Protein AF-A0A1D9MI77-F1 (afdb_monomer_lite)

Radius of gyration: 27.07 Å; chains: 1; bounding box: 66×21×61 Å

Sequence (82 aa):
MGRGRQRAKEKKVARKLKYYTPETDYEALQRELSGGKSSSQSEEDKYAELAKLYNAAYDDEEPLDDDDDDDYSMSTWSSGRR

InterPro domains:
  IPR021426 Protein of unknown function DUF3073 [PF11273] (2-73)

Secondary structure (DSSP, 8-state):
--HHHHHHHHHHHHHHHHT--PPP-HHHHHHHHHHGGGTHHHHHHHHHHHHHHHHHHHTT---------------SSS----

Organism: NCBI:txid1912795

Structure (mmCIF, N/CA/C/O backbone):
data_AF-A0A1D9MI77-F1
#
_entry.id   AF-A0A1D9MI77-F1
#
loop_
_atom_site.group_PDB
_atom_site.id
_atom_site.type_symbol
_atom_site.label_atom_id
_atom_site.label_alt_id
_atom_site.label_comp_id
_atom_site.label_asym_id
_atom_site.label_entity_id
_atom_site.label_seq_id
_atom_site.pdbx_PDB_ins_code
_atom_site.Cartn_x
_atom_site.Cartn_y
_atom_site.Cartn_z
_atom_site.occupancy
_atom_site.B_iso_or_equiv
_atom_site.auth_seq_id
_atom_site.auth_comp_id
_atom_site.auth_asym_id
_atom_site.auth_atom_id
_atom_site.pdbx_PDB_model_num
ATOM 1 N N . MET A 1 1 ? 22.676 6.023 -30.067 1.00 58.06 1 MET A N 1
ATOM 2 C CA . MET A 1 1 ? 22.892 5.306 -28.784 1.00 58.06 1 MET A CA 1
ATOM 3 C C . MET A 1 1 ? 22.099 6.034 -27.693 1.00 58.06 1 MET A C 1
ATOM 5 O O . MET A 1 1 ? 22.361 7.197 -27.493 1.00 58.06 1 MET A O 1
ATOM 9 N N . GLY A 1 2 ? 21.083 5.531 -26.996 1.00 70.12 2 GLY A N 1
ATOM 10 C CA . GLY A 1 2 ? 20.598 4.169 -26.833 1.00 70.12 2 GLY A CA 1
ATOM 11 C C . GLY A 1 2 ? 19.222 4.158 -26.153 1.00 70.12 2 GLY A C 1
ATOM 12 O O . GLY A 1 2 ? 19.123 3.884 -24.960 1.00 70.12 2 GLY A O 1
ATOM 13 N N . ARG A 1 3 ? 18.155 4.360 -26.939 1.00 82.56 3 ARG A N 1
ATOM 14 C CA . ARG A 1 3 ? 16.757 4.149 -26.507 1.00 82.56 3 ARG A CA 1
ATOM 15 C C . ARG A 1 3 ? 16.509 2.720 -25.999 1.00 82.56 3 ARG A C 1
ATOM 17 O O . ARG A 1 3 ? 15.731 2.513 -25.076 1.00 82.56 3 ARG A O 1
ATOM 24 N N . GLY A 1 4 ? 17.236 1.730 -26.530 1.00 88.88 4 GLY A N 1
ATOM 25 C CA . GLY A 1 4 ? 17.163 0.338 -26.065 1.00 88.88 4 GLY A CA 1
ATOM 26 C C . GLY A 1 4 ? 17.580 0.151 -24.600 1.00 88.88 4 GLY A C 1
ATOM 27 O O . GLY A 1 4 ? 17.002 -0.673 -23.898 1.00 88.88 4 GLY A O 1
ATOM 28 N N . ARG A 1 5 ? 18.523 0.963 -24.098 1.00 89.12 5 ARG A N 1
ATOM 29 C CA . ARG A 1 5 ? 18.941 0.916 -22.686 1.00 89.12 5 ARG A CA 1
ATOM 30 C C . ARG A 1 5 ? 17.872 1.511 -21.770 1.00 89.12 5 ARG A C 1
ATOM 32 O O . ARG A 1 5 ? 17.651 0.972 -20.691 1.00 89.12 5 ARG A O 1
ATOM 39 N N . GLN A 1 6 ? 17.203 2.581 -22.206 1.00 93.31 6 GLN A N 1
ATOM 40 C CA . GLN A 1 6 ? 16.079 3.182 -21.479 1.00 93.31 6 GLN A CA 1
ATOM 41 C C . GLN A 1 6 ? 14.905 2.203 -21.390 1.00 93.31 6 GLN A C 1
ATOM 43 O O . GLN A 1 6 ? 14.507 1.859 -20.283 1.00 93.31 6 GLN A O 1
ATOM 48 N N . ARG A 1 7 ? 14.483 1.611 -22.516 1.00 90.25 7 ARG A N 1
ATOM 49 C CA . ARG A 1 7 ? 13.424 0.583 -22.532 1.00 90.25 7 ARG A CA 1
ATOM 50 C C . ARG A 1 7 ? 13.755 -0.633 -21.666 1.00 90.25 7 ARG A C 1
ATOM 52 O O . ARG A 1 7 ? 12.888 -1.173 -20.984 1.00 90.25 7 ARG A O 1
ATOM 59 N N . ALA A 1 8 ? 15.016 -1.067 -21.657 1.00 94.62 8 ALA A N 1
ATOM 60 C CA . ALA A 1 8 ? 15.450 -2.155 -20.786 1.00 94.62 8 ALA A CA 1
ATOM 61 C C . ALA A 1 8 ? 15.368 -1.777 -19.295 1.00 94.62 8 ALA A C 1
ATOM 63 O O . ALA A 1 8 ? 14.967 -2.606 -18.476 1.00 94.62 8 ALA A O 1
ATOM 64 N N . LYS A 1 9 ? 15.724 -0.536 -18.932 1.00 95.19 9 LYS A N 1
ATOM 65 C CA . LYS A 1 9 ? 15.575 -0.019 -17.563 1.00 95.19 9 LYS A CA 1
ATOM 66 C C . LYS A 1 9 ? 14.101 0.096 -17.168 1.00 95.19 9 LYS A C 1
ATOM 68 O O . LYS A 1 9 ? 13.738 -0.414 -16.115 1.00 95.19 9 LYS A O 1
ATOM 73 N N . GLU A 1 10 ? 13.259 0.662 -18.027 1.00 95.38 10 GLU A N 1
ATOM 74 C CA . GLU A 1 10 ? 11.809 0.777 -17.816 1.00 95.38 10 GLU A CA 1
ATOM 75 C C . GLU A 1 10 ? 11.165 -0.593 -17.604 1.00 95.38 10 GLU A C 1
ATOM 77 O O . GLU A 1 10 ? 10.462 -0.787 -16.621 1.00 95.38 10 GLU A O 1
ATOM 82 N N . LYS A 1 11 ? 11.484 -1.592 -18.439 1.00 95.62 11 LYS A N 1
ATOM 83 C CA . LYS A 1 11 ? 10.967 -2.960 -18.273 1.00 95.62 11 LYS A CA 1
ATOM 84 C C . LYS A 1 11 ? 11.392 -3.586 -16.941 1.00 95.62 11 LYS A C 1
ATOM 86 O O . LYS A 1 11 ? 10.603 -4.292 -16.316 1.00 95.62 11 LYS A O 1
ATOM 91 N N . LYS A 1 12 ? 12.626 -3.331 -16.483 1.00 95.75 12 LYS A N 1
ATOM 92 C CA . LYS A 1 12 ? 13.089 -3.778 -15.158 1.00 95.75 12 LYS A CA 1
ATOM 93 C C . LYS A 1 12 ? 12.319 -3.087 -14.031 1.00 95.75 12 LYS A C 1
ATOM 95 O O . LYS A 1 12 ? 11.922 -3.772 -13.095 1.00 95.75 12 LYS A O 1
ATOM 100 N N . VAL A 1 13 ? 12.105 -1.774 -14.123 1.00 95.94 13 VAL A N 1
ATOM 101 C CA . VAL A 1 13 ? 11.336 -0.999 -13.134 1.00 95.94 13 VAL A CA 1
ATOM 102 C C . VAL A 1 13 ? 9.880 -1.456 -13.108 1.00 95.94 13 VAL A C 1
ATOM 104 O O . VAL A 1 13 ? 9.381 -1.792 -12.045 1.00 95.94 13 VAL A O 1
ATOM 107 N N . ALA A 1 14 ? 9.235 -1.586 -14.265 1.00 96.31 14 ALA A N 1
ATOM 108 C CA . ALA A 1 14 ? 7.863 -2.067 -14.378 1.00 96.31 14 ALA A CA 1
ATOM 109 C C . ALA A 1 14 ? 7.696 -3.470 -13.785 1.00 96.31 14 ALA A C 1
ATOM 111 O O . ALA A 1 14 ? 6.727 -3.732 -13.084 1.00 96.31 14 ALA A O 1
ATOM 112 N N . ARG A 1 15 ? 8.662 -4.373 -14.009 1.00 97.19 15 ARG A N 1
ATOM 113 C CA . ARG A 1 15 ? 8.636 -5.707 -13.399 1.00 97.19 15 ARG A CA 1
ATOM 114 C C . ARG A 1 15 ? 8.785 -5.642 -11.881 1.00 97.19 15 ARG A C 1
ATOM 116 O O . ARG A 1 15 ? 8.092 -6.378 -11.193 1.00 97.19 15 ARG A O 1
ATOM 123 N N . LYS A 1 16 ? 9.678 -4.784 -11.376 1.00 94.75 16 LYS A N 1
ATOM 124 C CA . LYS A 1 16 ? 9.799 -4.544 -9.935 1.00 94.75 16 LYS A CA 1
ATOM 125 C C . LYS A 1 16 ? 8.473 -4.044 -9.381 1.00 94.75 16 LYS A C 1
ATOM 127 O O . LYS A 1 16 ? 7.990 -4.668 -8.466 1.00 94.75 16 LYS A O 1
ATOM 132 N N . LEU A 1 17 ? 7.861 -3.028 -9.987 1.00 95.31 17 LEU A N 1
ATOM 133 C CA . LEU A 1 17 ? 6.575 -2.475 -9.553 1.00 95.31 17 LEU A CA 1
ATOM 134 C C . LEU A 1 17 ? 5.436 -3.501 -9.605 1.00 95.31 17 LEU A C 1
ATOM 136 O O . LEU A 1 17 ? 4.673 -3.600 -8.656 1.00 95.31 17 LEU A O 1
ATOM 140 N N . LYS A 1 18 ? 5.340 -4.296 -10.679 1.00 96.50 18 LYS A N 1
ATOM 141 C CA . LYS A 1 18 ? 4.282 -5.308 -10.834 1.00 96.50 18 LYS A CA 1
ATOM 142 C C . LYS A 1 18 ? 4.333 -6.382 -9.746 1.00 96.50 18 LYS A C 1
ATOM 144 O O . LYS A 1 18 ? 3.292 -6.873 -9.333 1.00 96.50 18 LYS A O 1
ATOM 149 N N . TYR A 1 19 ? 5.536 -6.779 -9.345 1.00 96.19 19 TYR A N 1
ATOM 150 C CA . TYR A 1 19 ? 5.751 -7.833 -8.354 1.00 96.19 19 TYR A CA 1
ATOM 151 C C . TYR A 1 19 ? 6.298 -7.276 -7.035 1.00 96.19 19 TYR A C 1
ATOM 153 O O . TYR A 1 19 ? 6.899 -8.017 -6.264 1.00 96.19 19 TYR A O 1
ATOM 161 N N . TYR A 1 20 ? 6.142 -5.971 -6.796 1.00 95.19 20 TYR A N 1
ATOM 162 C CA . TYR A 1 20 ? 6.532 -5.351 -5.541 1.00 95.19 20 TYR A CA 1
ATOM 163 C C . TYR A 1 20 ? 5.400 -5.561 -4.551 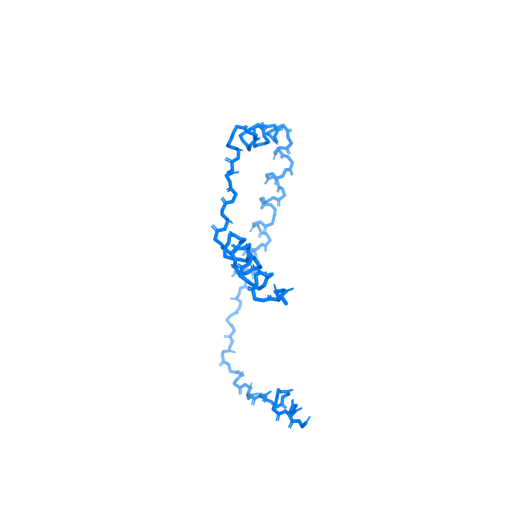1.00 95.19 20 TYR A C 1
ATOM 165 O O . TYR A 1 20 ? 4.333 -4.964 -4.672 1.00 95.19 20 TYR A O 1
ATOM 173 N N . THR A 1 21 ? 5.648 -6.422 -3.579 1.00 93.31 21 THR A N 1
ATOM 174 C CA . THR A 1 21 ? 4.832 -6.547 -2.379 1.00 93.31 21 THR A CA 1
ATOM 175 C C . THR A 1 21 ? 5.524 -5.740 -1.284 1.00 93.31 21 THR A C 1
ATOM 177 O O . THR A 1 21 ? 6.611 -6.147 -0.863 1.00 93.31 21 THR A O 1
ATOM 180 N N . PRO A 1 22 ? 4.978 -4.583 -0.868 1.00 91.19 22 PRO A N 1
ATOM 181 C CA . PRO A 1 22 ? 5.545 -3.845 0.251 1.00 91.19 22 PRO A CA 1
ATOM 182 C C . PRO A 1 22 ? 5.524 -4.721 1.505 1.00 91.19 22 PRO A C 1
ATOM 184 O O . PRO A 1 22 ? 4.571 -5.466 1.735 1.00 91.19 22 PRO A O 1
ATOM 187 N N . GLU A 1 23 ? 6.583 -4.637 2.304 1.00 89.38 23 GLU A N 1
ATOM 188 C CA . GLU A 1 23 ? 6.598 -5.245 3.631 1.00 89.38 23 GLU A CA 1
ATOM 189 C C . GLU A 1 23 ? 5.658 -4.447 4.537 1.00 89.38 23 GLU A C 1
ATOM 191 O O . GLU A 1 23 ? 5.691 -3.215 4.562 1.00 89.38 23 GLU A O 1
ATOM 196 N N . THR A 1 24 ? 4.779 -5.150 5.240 1.00 90.38 24 THR A N 1
ATOM 197 C CA . THR A 1 24 ? 3.842 -4.544 6.183 1.00 90.38 24 THR A CA 1
ATOM 198 C C . THR A 1 24 ? 4.488 -4.467 7.560 1.00 90.38 24 THR A C 1
ATOM 200 O O . THR A 1 24 ? 4.894 -5.496 8.100 1.00 90.38 24 THR A O 1
ATOM 203 N N . ASP A 1 25 ? 4.553 -3.270 8.145 1.00 91.62 25 ASP A N 1
ATOM 204 C CA . ASP A 1 25 ? 4.982 -3.088 9.534 1.00 91.62 25 ASP A CA 1
ATOM 205 C C . ASP A 1 25 ? 3.864 -3.542 10.489 1.00 91.62 25 ASP A C 1
ATOM 207 O O . ASP A 1 25 ? 2.870 -2.843 10.713 1.00 91.62 25 ASP A O 1
ATOM 211 N N . TYR A 1 26 ? 4.019 -4.751 11.029 1.00 91.69 26 TYR A N 1
ATOM 212 C CA . TYR A 1 26 ? 3.046 -5.354 11.937 1.00 91.69 26 TYR A CA 1
ATOM 213 C C . TYR A 1 26 ? 2.994 -4.662 13.308 1.00 91.69 26 TYR A C 1
ATOM 215 O O . TYR A 1 26 ? 1.936 -4.660 13.940 1.00 91.69 26 TYR A O 1
ATOM 223 N N . GLU A 1 27 ? 4.090 -4.048 13.766 1.00 91.06 27 GLU A N 1
ATOM 224 C CA . GLU A 1 27 ? 4.130 -3.359 15.061 1.00 91.06 27 GLU A CA 1
ATOM 225 C C . GLU A 1 27 ? 3.326 -2.057 15.009 1.00 91.06 27 GLU A C 1
ATOM 227 O O . GLU A 1 27 ? 2.545 -1.756 15.919 1.00 91.06 27 GLU A O 1
ATOM 232 N N . ALA A 1 28 ? 3.467 -1.303 13.913 1.00 88.06 28 ALA A N 1
ATOM 233 C CA . ALA A 1 28 ? 2.655 -0.119 13.658 1.00 88.06 28 ALA A CA 1
ATOM 234 C C . ALA A 1 28 ? 1.158 -0.467 13.578 1.00 88.06 28 ALA A C 1
ATOM 236 O O . ALA A 1 28 ? 0.351 0.170 14.261 1.00 88.06 28 ALA A O 1
ATOM 237 N N . LEU A 1 29 ? 0.803 -1.523 12.836 1.00 89.56 29 LEU A N 1
ATOM 238 C CA . LEU A 1 29 ? -0.581 -1.993 12.704 1.00 89.56 29 LEU A CA 1
ATOM 239 C C . LEU A 1 29 ? -1.185 -2.392 14.056 1.00 89.56 29 LEU A C 1
ATOM 241 O O . LEU A 1 29 ? -2.315 -2.023 14.377 1.00 89.56 29 LEU A O 1
ATOM 245 N N . GLN A 1 30 ? -0.434 -3.128 14.877 1.00 89.25 30 GLN A N 1
ATOM 246 C CA . GLN A 1 30 ? -0.895 -3.535 16.202 1.00 89.25 30 GLN A CA 1
ATOM 247 C C . GLN A 1 30 ? -1.150 -2.323 17.109 1.00 89.25 30 GLN A C 1
ATOM 249 O O . GLN A 1 30 ? -2.127 -2.309 17.866 1.00 89.25 30 GLN A O 1
ATOM 254 N N . ARG A 1 31 ? -0.298 -1.294 17.049 1.00 88.88 31 ARG A N 1
ATOM 255 C CA . ARG A 1 31 ? -0.483 -0.052 17.812 1.00 88.88 31 ARG A CA 1
ATOM 256 C C . ARG A 1 31 ? -1.759 0.686 17.401 1.00 88.88 31 ARG A C 1
ATOM 258 O O . ARG A 1 31 ? -2.492 1.142 18.271 1.00 88.88 31 ARG A O 1
ATOM 265 N N . GLU A 1 32 ? -2.055 0.756 16.108 1.00 87.88 32 GLU A N 1
ATOM 266 C CA . GLU A 1 32 ? -3.301 1.348 15.602 1.00 87.88 32 GLU A CA 1
ATOM 267 C C . GLU A 1 32 ? -4.535 0.548 16.050 1.00 87.88 32 GLU A C 1
ATOM 269 O O . GLU A 1 32 ? -5.473 1.120 16.608 1.00 87.88 32 GLU A O 1
ATOM 274 N N . LEU A 1 33 ? -4.502 -0.786 15.924 1.00 85.38 33 LEU A N 1
ATOM 275 C CA . LEU A 1 33 ? -5.598 -1.663 16.362 1.00 85.38 33 LEU A CA 1
ATOM 276 C C . LEU A 1 33 ? -5.845 -1.605 17.876 1.00 85.38 33 LEU A C 1
ATOM 278 O O . LEU A 1 33 ? -6.976 -1.719 18.347 1.00 85.38 33 LEU A O 1
ATOM 282 N N . SER A 1 34 ? -4.776 -1.491 18.663 1.00 79.81 34 SER A N 1
ATOM 283 C CA . SER A 1 34 ? -4.866 -1.420 20.124 1.00 79.81 34 SER A CA 1
ATOM 284 C C . SER A 1 34 ? -5.297 -0.042 20.623 1.00 79.81 34 SER A C 1
ATOM 286 O O . SER A 1 34 ? -6.022 0.024 21.615 1.00 79.81 34 SER A O 1
ATOM 288 N N . GLY A 1 35 ? -4.923 1.032 19.922 1.00 69.50 35 GLY A N 1
ATOM 289 C CA . GLY A 1 35 ? -5.306 2.408 20.242 1.00 69.50 35 GLY A CA 1
ATOM 290 C C . GLY A 1 35 ? -6.773 2.747 19.953 1.00 69.50 35 GLY A C 1
ATOM 291 O O . GLY A 1 35 ? -7.310 3.652 20.582 1.00 69.50 35 GLY A O 1
ATOM 292 N N . GLY A 1 36 ? -7.447 2.004 19.067 1.00 61.53 36 GLY A N 1
ATOM 293 C CA . GLY A 1 36 ? -8.871 2.199 18.743 1.00 61.53 36 GLY A CA 1
ATOM 294 C C . GLY A 1 36 ? -9.871 1.635 19.764 1.00 61.53 36 GLY A C 1
ATOM 295 O O . GLY A 1 36 ? -11.066 1.898 19.659 1.00 61.53 36 GLY A O 1
ATOM 296 N N . LYS A 1 37 ? -9.414 0.878 20.773 1.00 58.72 37 LYS A N 1
ATOM 297 C CA . LYS A 1 37 ? -10.300 0.182 21.731 1.00 58.72 37 LYS A CA 1
ATOM 298 C C . LYS A 1 37 ? -11.031 1.115 22.696 1.00 58.72 37 LYS A C 1
ATOM 300 O O . LYS A 1 37 ? -12.068 0.744 23.232 1.00 58.72 37 LYS A O 1
ATOM 305 N N . SER A 1 38 ? -10.520 2.326 22.915 1.00 58.91 38 SER A N 1
ATOM 306 C CA . SER A 1 38 ? -11.190 3.342 23.737 1.00 58.91 38 SER A CA 1
ATOM 307 C C . SER A 1 38 ? -12.341 4.048 23.009 1.00 58.91 38 SER A C 1
ATOM 309 O O . SER A 1 38 ? -13.194 4.627 23.675 1.00 58.91 38 SER A O 1
ATOM 311 N N . SER A 1 39 ? -12.410 3.973 21.672 1.00 57.97 39 SER A N 1
ATOM 312 C CA . SER A 1 39 ? -13.539 4.470 20.868 1.00 57.97 39 SER A CA 1
ATOM 313 C C . SER A 1 39 ? -14.496 3.367 20.400 1.00 57.97 39 SER A C 1
ATOM 315 O O . SER A 1 39 ? -15.522 3.676 19.806 1.00 57.97 39 SER A O 1
ATOM 317 N N . SER A 1 40 ? -14.197 2.087 20.656 1.00 57.06 40 SER A N 1
ATOM 318 C CA . SER A 1 40 ? -14.997 0.955 20.161 1.00 57.06 40 SER A CA 1
ATOM 319 C C . SER A 1 40 ? -16.404 0.870 20.748 1.00 57.06 40 SER A C 1
ATOM 321 O O . SER A 1 40 ? -17.290 0.359 20.074 1.00 57.06 40 SER A O 1
ATOM 323 N N . GLN A 1 41 ? -16.637 1.405 21.950 1.00 60.09 41 GLN A N 1
ATOM 324 C CA . GLN A 1 41 ? -17.941 1.287 22.605 1.00 60.09 41 GLN A CA 1
ATOM 325 C C . GLN A 1 41 ? -19.067 1.977 21.811 1.00 60.09 41 GLN A C 1
ATOM 327 O O . GLN A 1 41 ? -20.192 1.509 21.849 1.00 60.09 41 GLN A O 1
ATOM 332 N N . SER A 1 42 ? -18.774 3.041 21.049 1.00 62.09 42 SER A N 1
ATOM 333 C CA . SER A 1 42 ? -19.779 3.717 20.209 1.00 62.09 42 SER A CA 1
ATOM 334 C C . SER A 1 42 ? -19.906 3.145 18.794 1.00 62.09 42 SER A C 1
ATOM 336 O O . SER A 1 42 ? -20.901 3.402 18.121 1.00 62.09 42 SER A O 1
ATOM 338 N N . GLU A 1 43 ? -18.907 2.402 18.315 1.00 63.88 43 GLU A N 1
ATOM 339 C CA . GLU A 1 43 ? -18.923 1.778 16.987 1.00 63.88 43 GLU A CA 1
ATOM 340 C C . GLU A 1 43 ? -19.618 0.412 17.022 1.00 63.88 43 GLU A C 1
ATOM 342 O O . GLU A 1 43 ? -20.338 0.062 16.090 1.00 63.88 43 GLU A O 1
ATOM 347 N N . GLU A 1 44 ? -19.460 -0.334 18.116 1.00 67.62 44 GLU A N 1
ATOM 348 C CA . GLU A 1 44 ? -20.114 -1.630 18.324 1.00 67.62 44 GLU A CA 1
ATOM 349 C C . GLU A 1 44 ? -21.648 -1.486 18.338 1.00 67.62 44 GLU A C 1
ATO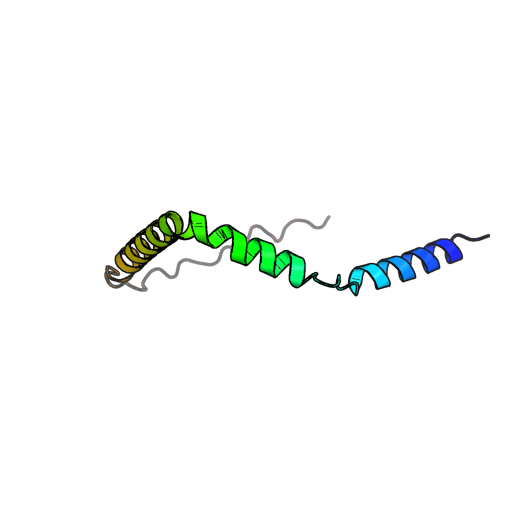M 351 O O . GLU A 1 44 ? -22.351 -2.266 17.693 1.00 67.62 44 GLU A O 1
ATOM 356 N N . ASP A 1 45 ? -22.157 -0.407 18.942 1.00 76.06 45 ASP A N 1
ATOM 357 C CA . ASP A 1 45 ? -23.580 -0.051 18.930 1.00 76.06 45 ASP A CA 1
ATOM 358 C C . ASP A 1 45 ? -24.103 0.249 17.510 1.00 76.06 45 ASP A C 1
ATOM 360 O O . ASP A 1 45 ? -25.172 -0.231 17.126 1.00 76.06 45 ASP A O 1
ATOM 364 N N . LYS A 1 46 ? -23.334 0.979 16.685 1.00 79.62 46 LYS A N 1
ATOM 365 C CA . LYS A 1 46 ? -23.707 1.291 15.288 1.00 79.62 46 LYS A CA 1
ATOM 366 C C . LYS A 1 46 ? -23.740 0.044 14.411 1.00 79.62 46 LYS A C 1
ATOM 368 O O . LYS A 1 46 ? -24.631 -0.110 13.578 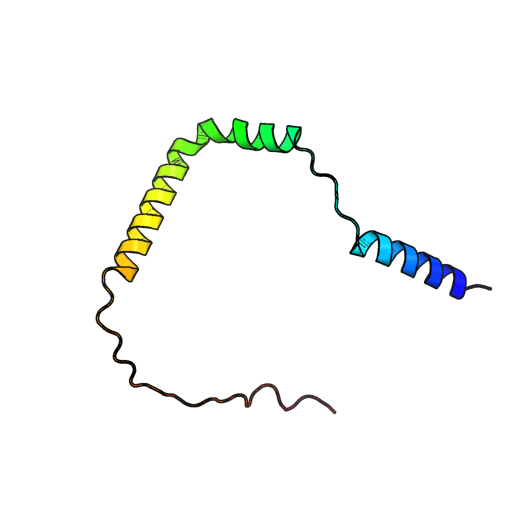1.00 79.62 46 LYS A O 1
ATOM 373 N N . TYR A 1 47 ? -22.770 -0.853 14.590 1.00 82.56 47 TYR A N 1
ATOM 374 C CA . TYR A 1 47 ? -22.737 -2.128 13.877 1.00 82.56 47 TYR A CA 1
ATOM 375 C C . TYR A 1 47 ? -23.904 -3.032 14.284 1.00 82.56 47 TYR A C 1
ATOM 377 O O . TYR A 1 47 ? -24.507 -3.673 13.423 1.00 82.56 47 TYR A O 1
ATOM 385 N N . ALA A 1 48 ? -24.264 -3.053 15.570 1.00 86.81 48 ALA A N 1
ATOM 386 C CA . ALA A 1 48 ? -25.425 -3.793 16.052 1.00 86.81 48 ALA A CA 1
ATOM 387 C C . ALA A 1 48 ? -26.746 -3.246 15.479 1.00 86.81 48 ALA A C 1
ATOM 389 O O . ALA A 1 48 ? -27.645 -4.023 15.153 1.00 86.81 48 ALA A O 1
ATOM 390 N N . GLU A 1 49 ? -26.872 -1.926 15.328 1.00 83.75 49 GLU A N 1
ATOM 391 C CA . GLU A 1 49 ? -28.033 -1.286 14.701 1.00 83.75 49 GLU A CA 1
ATOM 392 C C . GLU A 1 49 ? -28.128 -1.597 13.196 1.00 83.75 49 GLU A C 1
ATOM 394 O O . GLU A 1 49 ? -29.189 -2.003 12.719 1.00 83.75 49 GLU A O 1
ATOM 399 N N . LEU A 1 50 ? -27.013 -1.515 12.461 1.00 86.19 50 LEU A N 1
ATOM 400 C CA . LEU A 1 50 ? -26.945 -1.896 11.044 1.00 86.19 50 LEU A CA 1
ATOM 401 C C . LEU A 1 50 ? -27.302 -3.368 10.813 1.00 86.19 50 LEU A C 1
ATOM 403 O O . LEU A 1 50 ? -28.043 -3.682 9.883 1.00 86.19 50 LEU A O 1
ATOM 407 N N . ALA A 1 51 ? -26.811 -4.267 11.669 1.00 88.00 51 ALA A N 1
ATOM 408 C CA . ALA A 1 51 ? -27.127 -5.690 11.585 1.00 88.00 51 ALA A CA 1
ATOM 409 C C . ALA A 1 51 ? -28.625 -5.955 11.794 1.00 88.00 51 ALA A C 1
ATOM 411 O O . ALA A 1 51 ? -29.210 -6.770 11.085 1.00 8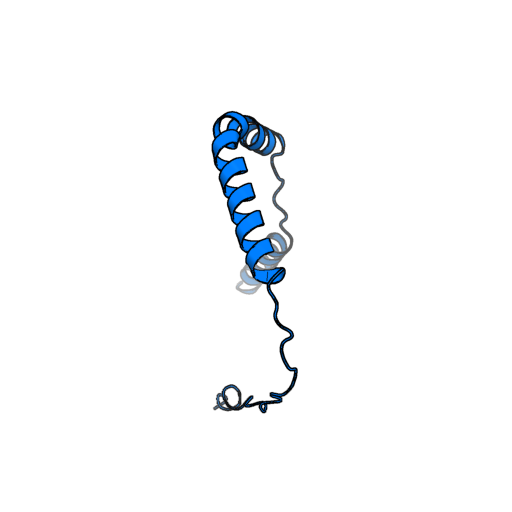8.00 51 ALA A O 1
ATOM 412 N N . LYS A 1 52 ? -29.268 -5.238 12.727 1.00 86.88 52 LYS A N 1
ATOM 413 C CA . LYS A 1 52 ? -30.724 -5.317 12.918 1.00 86.88 52 LYS A CA 1
ATOM 414 C C . LYS A 1 52 ? -31.488 -4.833 11.690 1.00 86.88 52 LYS A C 1
ATOM 416 O O . LYS A 1 52 ? -32.435 -5.498 11.293 1.00 86.88 52 LYS A O 1
ATOM 421 N N . LEU A 1 53 ? -31.079 -3.711 11.095 1.00 84.31 53 LEU A N 1
ATOM 422 C CA . LEU A 1 53 ? -31.729 -3.162 9.903 1.00 84.31 53 LEU A CA 1
ATOM 423 C C . LEU A 1 53 ? -31.608 -4.108 8.703 1.00 84.31 53 LEU A C 1
ATOM 425 O O . LEU A 1 53 ? -32.578 -4.307 7.981 1.00 84.31 53 LEU A O 1
ATOM 429 N N . TYR A 1 54 ? -30.433 -4.714 8.517 1.00 83.25 54 TYR A N 1
ATOM 430 C CA . TYR A 1 54 ? -30.210 -5.700 7.465 1.00 83.25 54 TYR A CA 1
ATOM 431 C C . TYR A 1 54 ? -31.067 -6.946 7.696 1.00 83.25 54 TYR A C 1
ATOM 433 O O . TYR A 1 54 ? -31.811 -7.337 6.812 1.00 83.25 54 TYR A O 1
ATOM 441 N N . ASN A 1 55 ? -31.056 -7.521 8.900 1.00 83.44 55 ASN A N 1
ATOM 442 C CA . ASN A 1 55 ? -31.885 -8.691 9.192 1.00 83.44 55 ASN A CA 1
ATOM 443 C C . ASN A 1 55 ? -33.380 -8.398 9.003 1.00 83.44 55 ASN A C 1
ATOM 445 O O . ASN A 1 55 ? -34.070 -9.202 8.398 1.00 83.44 55 ASN A O 1
ATOM 449 N N . ALA A 1 56 ? -33.866 -7.233 9.438 1.00 80.19 56 ALA A N 1
ATOM 450 C CA . ALA A 1 56 ? -35.260 -6.840 9.236 1.00 80.19 56 ALA A CA 1
ATOM 451 C C . ALA A 1 56 ? -35.635 -6.668 7.752 1.00 80.19 56 ALA A C 1
ATOM 453 O O . ALA A 1 56 ? -36.786 -6.874 7.399 1.00 80.19 56 ALA A O 1
ATOM 454 N N . ALA A 1 57 ? -34.683 -6.301 6.889 1.00 74.38 57 ALA A N 1
ATOM 455 C CA . ALA A 1 57 ? -34.927 -6.150 5.456 1.00 74.38 57 ALA A CA 1
ATOM 456 C C . ALA A 1 57 ? -34.999 -7.489 4.698 1.00 74.38 57 ALA A C 1
ATOM 458 O O . ALA A 1 57 ? -35.594 -7.520 3.630 1.00 74.38 57 ALA A O 1
ATOM 459 N N . TYR A 1 58 ? -34.397 -8.563 5.227 1.00 64.62 58 TYR A N 1
ATOM 460 C CA . TYR A 1 58 ? -34.373 -9.893 4.593 1.00 64.62 58 TYR A CA 1
ATOM 461 C C . TYR A 1 58 ? -35.287 -10.922 5.283 1.00 64.62 58 TYR A C 1
ATOM 463 O O . TYR A 1 58 ? -35.612 -11.940 4.684 1.00 64.62 58 TYR A O 1
ATOM 471 N N . ASP A 1 59 ? -35.685 -10.694 6.539 1.00 64.25 59 ASP A N 1
ATOM 472 C CA . ASP A 1 59 ? -36.639 -11.552 7.268 1.00 64.25 59 ASP A CA 1
ATOM 473 C C . ASP A 1 59 ? -38.105 -11.257 6.873 1.00 64.25 59 ASP A C 1
ATOM 475 O O . ASP A 1 59 ? -38.994 -12.037 7.195 1.00 64.25 59 ASP A O 1
ATOM 479 N N . ASP A 1 60 ? -38.347 -10.155 6.146 1.00 63.47 60 ASP A N 1
ATOM 480 C CA . ASP A 1 60 ? -39.665 -9.703 5.657 1.00 63.47 60 ASP A CA 1
ATOM 481 C C . ASP A 1 60 ? -39.822 -9.893 4.126 1.00 63.47 60 ASP A C 1
ATOM 483 O O . ASP A 1 60 ? -40.567 -9.171 3.464 1.00 63.47 60 ASP A O 1
ATOM 487 N N . GLU A 1 61 ? -39.090 -10.848 3.536 1.00 59.91 61 GLU A N 1
ATOM 488 C CA . GLU A 1 61 ? -39.253 -11.244 2.128 1.00 59.91 61 GLU A CA 1
ATOM 489 C C . GLU A 1 61 ? -40.589 -12.000 1.957 1.00 59.91 61 GLU A C 1
ATOM 491 O O . GLU A 1 61 ? -40.675 -13.222 2.115 1.00 59.91 61 GLU A O 1
ATOM 496 N N . GLU A 1 62 ? -41.652 -11.258 1.628 1.00 61.78 62 GLU A N 1
ATOM 497 C CA . GLU A 1 62 ? -42.776 -11.780 0.840 1.00 61.78 62 GLU A CA 1
ATOM 498 C C . GLU A 1 62 ? -42.202 -12.500 -0.395 1.00 61.78 62 GLU A C 1
ATOM 500 O O . GLU A 1 62 ? -41.286 -11.966 -1.026 1.00 61.78 62 GLU A O 1
ATOM 505 N N . PRO A 1 63 ? -42.694 -13.702 -0.750 1.00 58.31 63 PRO A N 1
ATOM 506 C CA . PRO A 1 63 ? -42.155 -14.467 -1.865 1.00 58.31 63 PRO A CA 1
ATOM 507 C C . PRO A 1 63 ? -42.193 -13.614 -3.134 1.00 58.31 63 PRO A C 1
ATOM 509 O O . PRO A 1 63 ? -43.268 -13.257 -3.617 1.00 58.31 63 PRO A O 1
ATOM 512 N N . LEU A 1 64 ? -41.013 -13.281 -3.659 1.00 57.12 64 LEU A N 1
ATOM 513 C CA . LEU A 1 64 ? -40.874 -12.743 -5.003 1.00 57.12 64 LEU A CA 1
ATOM 514 C C . LEU A 1 64 ? -41.432 -13.796 -5.963 1.00 57.12 64 LEU A C 1
ATOM 516 O O . LEU A 1 64 ? -40.884 -14.891 -6.080 1.00 57.12 64 LEU A O 1
ATOM 520 N N . ASP A 1 65 ? -42.567 -13.481 -6.581 1.00 58.50 65 ASP A N 1
ATOM 521 C CA . ASP A 1 65 ? -43.102 -14.254 -7.694 1.00 58.50 65 ASP A CA 1
ATOM 522 C C . ASP A 1 65 ? -42.086 -14.115 -8.839 1.00 58.50 65 ASP A C 1
ATOM 524 O O . ASP A 1 65 ? -41.874 -13.020 -9.360 1.00 58.50 65 ASP A O 1
ATOM 528 N N . ASP A 1 66 ? -41.390 -15.210 -9.149 1.00 57.88 66 ASP A N 1
ATOM 529 C CA . ASP A 1 66 ? -40.316 -15.337 -10.151 1.00 57.88 66 ASP A CA 1
ATOM 530 C C . ASP A 1 66 ? -40.853 -15.229 -11.605 1.00 57.88 66 ASP A C 1
ATOM 532 O O . ASP A 1 66 ? -40.382 -15.917 -12.508 1.00 57.88 66 ASP A O 1
ATOM 536 N N . ASP A 1 67 ? -41.850 -14.377 -11.857 1.00 58.94 67 ASP A N 1
ATOM 537 C CA . ASP A 1 67 ? -42.499 -14.199 -13.162 1.00 58.94 67 ASP A CA 1
ATOM 538 C C . ASP A 1 67 ? -42.277 -12.771 -13.704 1.00 58.94 67 ASP A C 1
ATOM 540 O O . ASP A 1 67 ? -43.217 -12.002 -13.872 1.00 58.94 67 ASP A O 1
ATOM 544 N N . ASP A 1 68 ? -41.027 -12.411 -14.007 1.00 54.38 68 ASP A N 1
ATOM 545 C CA . ASP A 1 68 ? -40.717 -11.361 -14.996 1.00 54.38 68 ASP A CA 1
ATOM 546 C C . ASP A 1 68 ? -39.355 -11.654 -15.663 1.00 54.38 68 ASP A C 1
ATOM 548 O O . ASP A 1 68 ? -38.305 -11.075 -15.365 1.00 54.38 68 ASP A O 1
ATOM 552 N N . ASP A 1 69 ? -39.378 -12.619 -16.587 1.00 58.56 69 ASP A N 1
ATOM 553 C CA . ASP A 1 69 ? -38.353 -12.837 -17.614 1.00 58.56 69 ASP A CA 1
ATOM 554 C C . ASP A 1 69 ? -38.361 -11.667 -18.624 1.00 58.56 69 ASP A C 1
ATOM 556 O O . ASP A 1 69 ? -38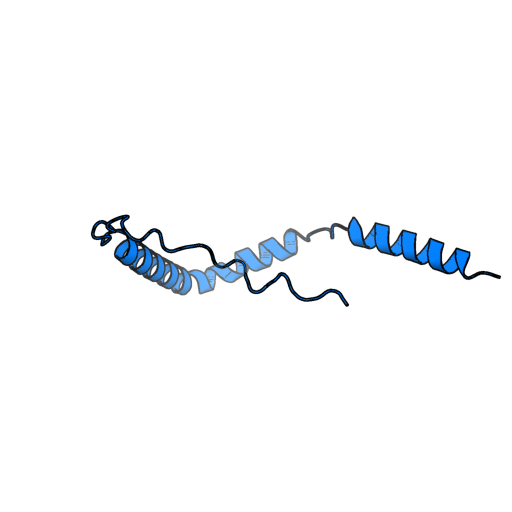.887 -11.786 -19.733 1.00 58.56 69 ASP A O 1
ATOM 560 N N . ASP A 1 70 ? -37.747 -10.534 -18.277 1.00 58.72 70 ASP A N 1
ATOM 561 C CA . ASP A 1 70 ? -37.591 -9.408 -19.207 1.00 58.72 70 ASP A CA 1
ATOM 562 C C . ASP A 1 70 ? -36.194 -9.356 -19.855 1.00 58.72 70 ASP A C 1
ATOM 564 O O . ASP A 1 70 ? -35.192 -8.888 -19.311 1.00 58.72 70 ASP A O 1
ATOM 568 N N . ASP A 1 71 ? -36.194 -9.881 -21.078 1.00 55.28 71 ASP A N 1
ATOM 569 C CA . ASP A 1 71 ? -35.377 -9.602 -22.260 1.00 55.28 71 ASP A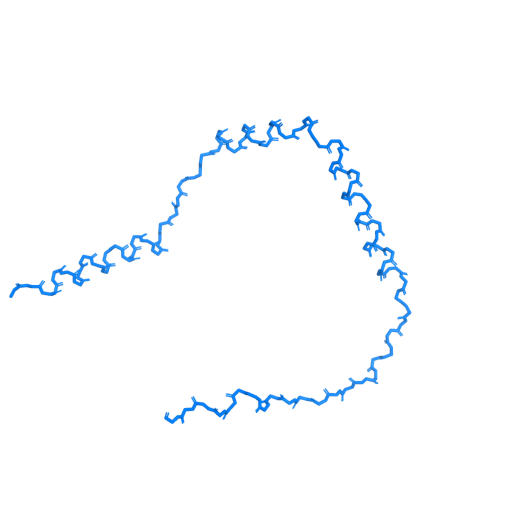 CA 1
ATOM 570 C C . ASP A 1 71 ? -34.104 -8.729 -22.133 1.00 55.28 71 ASP A C 1
ATOM 572 O O . ASP A 1 71 ? -34.064 -7.516 -21.911 1.00 55.28 71 ASP A O 1
ATOM 576 N N . TYR A 1 72 ? -33.026 -9.410 -22.483 1.00 57.75 72 TYR A N 1
ATOM 577 C CA . TYR A 1 72 ? -31.675 -8.979 -22.768 1.00 57.75 72 TYR A CA 1
ATOM 578 C C . TYR A 1 72 ? -31.570 -7.919 -23.888 1.00 57.75 72 TYR A C 1
ATOM 580 O O . TYR A 1 72 ? -31.555 -8.244 -25.074 1.00 57.75 72 TYR A O 1
ATOM 588 N N . SER A 1 73 ? -31.285 -6.654 -23.548 1.00 59.81 73 SER A N 1
ATOM 589 C CA . SER A 1 73 ? -30.772 -5.672 -24.525 1.00 59.81 73 SER A CA 1
ATOM 590 C C . SER A 1 73 ? -29.298 -5.335 -24.294 1.00 59.81 73 SER A C 1
ATOM 592 O O . SER A 1 73 ? -28.922 -4.266 -23.811 1.00 59.81 73 SER A O 1
ATOM 594 N N . MET A 1 74 ? -28.417 -6.231 -24.743 1.00 57.53 74 MET A N 1
ATOM 595 C CA . MET A 1 74 ? -26.983 -5.966 -24.944 1.00 57.53 74 MET A CA 1
ATOM 596 C C . MET A 1 74 ? -26.721 -5.076 -26.185 1.00 57.53 74 MET A C 1
ATOM 598 O O . MET A 1 74 ? -25.765 -5.284 -26.932 1.00 57.53 74 MET A O 1
ATOM 602 N N . SER A 1 75 ? -27.570 -4.076 -26.445 1.00 59.81 75 SER A N 1
ATOM 603 C CA . SER A 1 75 ? -27.480 -3.237 -27.653 1.00 59.81 75 SER A CA 1
ATOM 604 C C . SER A 1 75 ? -26.626 -1.972 -27.508 1.00 59.81 75 SER A C 1
ATOM 606 O O . SER A 1 75 ? -26.457 -1.251 -28.487 1.00 59.81 75 SER A O 1
ATOM 608 N N . THR A 1 76 ? -26.033 -1.678 -26.345 1.00 60.53 76 THR A N 1
ATOM 609 C CA . THR A 1 76 ? -25.301 -0.404 -26.147 1.00 60.53 76 THR A CA 1
ATOM 610 C C . THR A 1 76 ? -23.776 -0.496 -26.244 1.00 60.53 76 THR A C 1
ATOM 612 O O . THR A 1 76 ? -23.114 0.540 -26.246 1.00 60.53 76 THR A O 1
ATOM 615 N N . TRP A 1 77 ? -23.185 -1.689 -26.395 1.00 57.53 77 TRP A N 1
ATOM 616 C CA . TRP A 1 77 ? -21.721 -1.830 -26.525 1.00 57.53 77 TRP A CA 1
ATOM 617 C C . TRP A 1 77 ? -21.244 -2.052 -27.978 1.00 57.53 77 TRP A C 1
ATOM 619 O O . TRP A 1 77 ? -20.090 -1.780 -28.311 1.00 57.53 77 TRP A O 1
ATOM 629 N N . SER A 1 78 ? -22.102 -2.497 -28.896 1.00 59.94 78 SER A N 1
ATOM 630 C CA . SER A 1 78 ? -21.665 -3.009 -30.211 1.00 59.94 78 SER A CA 1
ATOM 631 C C . SER A 1 78 ? -21.522 -1.970 -31.334 1.00 59.94 78 SER A C 1
ATOM 633 O O . SER A 1 78 ? -21.561 -2.338 -32.507 1.00 59.94 78 SER A O 1
ATOM 635 N N . SER A 1 79 ? -21.315 -0.683 -31.041 1.00 61.44 79 SER A N 1
ATOM 636 C CA . SER A 1 79 ? -21.038 0.312 -32.091 1.00 61.44 79 SER A CA 1
ATOM 637 C C . SER A 1 79 ? -19.945 1.298 -31.684 1.00 61.44 79 SER A C 1
ATOM 639 O O . SER A 1 79 ? -20.213 2.389 -31.189 1.00 61.44 79 SER A O 1
ATOM 641 N N . GLY A 1 80 ? -18.686 0.920 -31.913 1.00 56.91 80 GLY A N 1
ATOM 642 C CA . GLY A 1 80 ? -17.556 1.784 -31.571 1.00 56.91 80 GLY A CA 1
ATOM 643 C C . GLY A 1 80 ? -16.197 1.329 -32.090 1.00 56.91 80 GLY A C 1
ATOM 644 O O . GLY A 1 80 ? -15.206 1.445 -31.380 1.00 56.91 80 GLY A O 1
ATOM 645 N N . ARG A 1 81 ? -16.123 0.789 -33.311 1.00 54.91 81 ARG A N 1
ATOM 646 C CA . ARG A 1 81 ? -14.857 0.675 -34.052 1.00 54.91 81 ARG A CA 1
ATOM 647 C C . ARG A 1 81 ? -15.045 1.257 -35.446 1.00 54.91 81 ARG A C 1
ATOM 649 O O . ARG A 1 81 ? -15.603 0.589 -36.312 1.00 54.91 81 ARG A O 1
ATOM 656 N N . ARG A 1 82 ? -14.585 2.489 -35.645 1.00 50.66 82 ARG A N 1
ATOM 657 C CA . ARG A 1 82 ? -14.205 3.044 -36.947 1.00 50.66 82 ARG A CA 1
ATOM 658 C C . ARG A 1 82 ? -12.954 3.880 -36.744 1.00 50.66 82 ARG A C 1
ATOM 660 O O . ARG A 1 82 ? -12.933 4.623 -35.740 1.00 50.66 82 ARG A O 1
#

pLDDT: mean 75.92, std 15.42, range [50.66, 97.19]

Foldseek 3Di:
DPPPVVVVVVVVVVVCVVPPDDDDDVVVVVCVVVVCPVVVVVVVVVVVVVVVVVCVVVVPDDDDPPPDPDDDDPPPPPDDDD